Protein AF-A0AAW5ZF46-F1 (afdb_monomer_lite)

Structure (mmCIF, N/CA/C/O backbone):
data_AF-A0AAW5ZF46-F1
#
_entry.id   AF-A0AAW5ZF46-F1
#
loop_
_atom_site.group_PDB
_atom_site.id
_atom_site.type_symbol
_atom_site.label_atom_id
_atom_site.label_alt_id
_atom_site.label_comp_id
_atom_site.label_asym_id
_atom_site.label_entity_id
_atom_site.label_seq_id
_atom_site.pdbx_PDB_ins_code
_atom_site.Cartn_x
_atom_site.Cartn_y
_atom_site.Cartn_z
_atom_si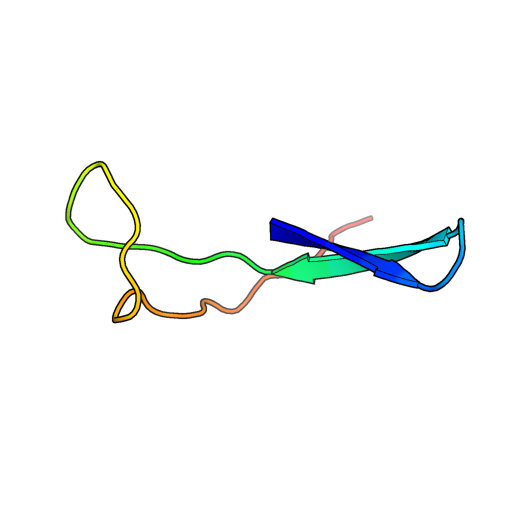te.occupancy
_atom_site.B_iso_or_equiv
_atom_site.auth_seq_id
_atom_site.auth_comp_id
_atom_site.auth_asym_id
_atom_site.auth_atom_id
_atom_site.pdbx_PDB_model_num
ATOM 1 N N . GLY A 1 1 ? -3.322 -1.555 -0.164 1.00 94.38 1 GLY A N 1
ATOM 2 C CA . GLY A 1 1 ? -3.611 -1.538 -1.606 1.00 94.38 1 GLY A CA 1
ATOM 3 C C . GLY A 1 1 ? -2.344 -1.246 -2.374 1.00 94.38 1 GLY A C 1
ATOM 4 O O . GLY A 1 1 ? -1.504 -0.516 -1.860 1.00 94.38 1 GLY A O 1
ATOM 5 N N . SER A 1 2 ? -2.208 -1.828 -3.561 1.00 96.06 2 SER A N 1
ATOM 6 C CA . SER A 1 2 ? -1.169 -1.502 -4.542 1.00 96.06 2 SER A CA 1
ATOM 7 C C . SER A 1 2 ? -1.697 -0.493 -5.561 1.00 96.06 2 SER A C 1
ATOM 9 O O . SER A 1 2 ? -2.901 -0.439 -5.812 1.00 96.06 2 SER A O 1
ATOM 11 N N . TRP A 1 3 ? -0.795 0.285 -6.144 1.00 97.12 3 TRP A N 1
ATOM 12 C CA . TRP A 1 3 ? -1.087 1.281 -7.166 1.00 97.12 3 TRP A CA 1
ATOM 13 C C . TRP A 1 3 ? -0.332 0.935 -8.442 1.00 97.12 3 TRP A C 1
ATOM 15 O O . TRP A 1 3 ? 0.852 0.594 -8.389 1.00 97.12 3 TRP A O 1
ATOM 25 N N . ILE A 1 4 ? -1.030 1.046 -9.565 1.00 97.81 4 ILE A N 1
ATOM 26 C CA . ILE A 1 4 ? -0.477 0.915 -10.911 1.00 97.81 4 ILE A CA 1
ATOM 27 C C . ILE A 1 4 ? -0.580 2.292 -11.575 1.00 97.81 4 ILE A C 1
ATOM 29 O O . ILE A 1 4 ? -1.602 2.965 -11.412 1.00 97.81 4 ILE A O 1
ATOM 33 N N . VAL A 1 5 ? 0.463 2.718 -12.284 1.00 97.81 5 VAL A N 1
ATOM 34 C CA . VAL A 1 5 ? 0.437 3.890 -13.172 1.00 97.81 5 VAL A CA 1
ATOM 35 C C . VAL A 1 5 ? 0.787 3.400 -14.573 1.00 97.81 5 VAL A C 1
ATOM 37 O O . VAL A 1 5 ? 1.791 2.715 -14.745 1.00 97.81 5 VAL A O 1
ATOM 40 N N . ASP A 1 6 ? -0.073 3.701 -15.548 1.00 97.25 6 ASP A N 1
ATOM 41 C CA . ASP A 1 6 ? -0.139 2.972 -16.823 1.00 97.25 6 ASP A CA 1
ATOM 42 C C . ASP A 1 6 ? -0.202 1.452 -16.587 1.00 97.25 6 ASP A C 1
ATOM 44 O O . ASP A 1 6 ? -1.151 0.974 -15.965 1.00 97.25 6 ASP A O 1
ATOM 48 N N . ASP A 1 7 ? 0.815 0.715 -17.032 1.00 97.38 7 ASP A N 1
ATOM 49 C CA . ASP A 1 7 ? 0.933 -0.739 -16.902 1.00 97.38 7 ASP A CA 1
ATOM 50 C C . ASP A 1 7 ? 2.028 -1.148 -15.894 1.00 97.38 7 ASP A C 1
ATOM 52 O O . ASP A 1 7 ? 2.417 -2.316 -15.822 1.00 97.38 7 ASP A O 1
ATOM 56 N N . GLU A 1 8 ? 2.544 -0.197 -15.104 1.00 98.06 8 GLU A N 1
ATOM 57 C CA . GLU A 1 8 ? 3.639 -0.420 -14.156 1.00 98.06 8 GLU A CA 1
ATOM 58 C C . GLU A 1 8 ? 3.174 -0.328 -12.696 1.00 98.06 8 GLU A C 1
ATOM 60 O O . GLU A 1 8 ? 2.422 0.563 -12.299 1.00 98.06 8 GLU A O 1
ATOM 65 N N . ALA A 1 9 ? 3.642 -1.257 -11.858 1.00 97.00 9 ALA A N 1
ATOM 66 C CA . ALA A 1 9 ? 3.414 -1.195 -10.420 1.00 97.00 9 ALA A CA 1
ATOM 67 C C . ALA A 1 9 ? 4.296 -0.112 -9.784 1.00 97.00 9 ALA A C 1
ATOM 69 O O . ALA A 1 9 ? 5.518 -0.219 -9.785 1.00 97.00 9 ALA A O 1
ATOM 70 N N . CYS A 1 10 ? 3.673 0.904 -9.184 1.00 97.12 10 CYS A N 1
ATOM 71 C CA . CYS A 1 10 ? 4.382 2.108 -8.736 1.00 97.12 10 CYS A CA 1
ATOM 72 C C . CYS A 1 10 ? 4.309 2.359 -7.229 1.00 97.12 10 CYS A C 1
ATOM 74 O O . CYS A 1 10 ? 4.933 3.294 -6.728 1.00 97.12 10 CYS A O 1
ATOM 76 N N . GLY A 1 11 ? 3.552 1.561 -6.475 1.00 95.81 11 GLY A N 1
ATOM 77 C CA . GLY A 1 11 ? 3.538 1.725 -5.027 1.00 95.81 11 GLY A CA 1
ATOM 78 C C . GLY A 1 11 ? 2.556 0.841 -4.287 1.00 95.81 11 GLY A C 1
ATOM 79 O O . GLY A 1 11 ? 1.704 0.169 -4.867 1.00 95.81 11 GLY A O 1
ATOM 80 N N . MET A 1 12 ? 2.671 0.874 -2.963 1.00 97.25 12 MET A N 1
ATOM 81 C CA . MET A 1 12 ? 1.787 0.173 -2.042 1.00 97.25 12 MET A CA 1
ATOM 82 C C . MET A 1 12 ? 1.473 1.064 -0.841 1.00 97.25 12 MET A C 1
ATOM 84 O O . MET A 1 12 ? 2.215 1.984 -0.512 1.00 97.25 12 MET A O 1
ATOM 88 N N . GLY A 1 13 ? 0.353 0.797 -0.183 1.00 96.81 13 GLY A N 1
ATOM 89 C CA . GLY A 1 13 ? -0.010 1.397 1.094 1.00 96.81 13 GLY A CA 1
ATOM 90 C C . GLY A 1 13 ? -0.773 0.403 1.955 1.00 96.81 13 GLY A C 1
ATOM 91 O O . GLY A 1 13 ? -1.498 -0.449 1.433 1.00 96.81 13 GLY A O 1
ATOM 92 N N . ILE A 1 14 ? -0.642 0.515 3.273 1.00 97.56 14 ILE A N 1
ATOM 93 C CA . ILE A 1 14 ? -1.338 -0.341 4.237 1.00 97.56 14 ILE A CA 1
ATOM 94 C C . ILE A 1 14 ? -2.381 0.503 4.970 1.00 97.56 14 ILE A C 1
ATOM 96 O O . ILE A 1 14 ? -2.098 1.626 5.395 1.00 97.56 14 ILE A O 1
ATOM 100 N N . ARG A 1 15 ? -3.598 -0.041 5.086 1.00 97.75 15 ARG A N 1
ATOM 101 C CA . ARG A 1 15 ? -4.664 0.521 5.918 1.00 97.75 15 ARG A CA 1
ATOM 102 C C . ARG A 1 15 ? -5.073 -0.489 6.974 1.00 97.75 15 ARG A C 1
ATOM 104 O O . ARG A 1 15 ? -5.233 -1.662 6.648 1.00 97.75 15 ARG A O 1
ATOM 111 N N . GLU A 1 16 ? -5.293 -0.016 8.193 1.00 97.81 16 GLU A N 1
ATOM 112 C CA . GLU A 1 16 ? -5.699 -0.854 9.321 1.00 97.81 16 GLU A CA 1
ATOM 113 C C . GLU A 1 16 ? -6.963 -0.320 9.998 1.00 97.81 16 GLU A C 1
ATOM 115 O O . GLU A 1 16 ? -7.167 0.893 10.138 1.00 97.81 16 GLU A O 1
ATOM 120 N N . ASP A 1 17 ? -7.794 -1.253 10.453 1.00 98.19 17 ASP A N 1
ATOM 121 C CA . ASP A 1 17 ? -8.976 -1.010 11.272 1.00 98.19 17 ASP A CA 1
ATOM 122 C C . ASP A 1 17 ? -8.934 -1.925 12.498 1.00 98.19 17 ASP A C 1
ATOM 124 O O . ASP A 1 17 ? -8.273 -2.959 12.491 1.00 98.19 17 ASP A O 1
ATOM 128 N N . ASN A 1 18 ? -9.671 -1.571 13.549 1.00 97.62 18 ASN A N 1
ATOM 129 C CA . ASN A 1 18 ? -9.774 -2.421 14.741 1.00 97.62 18 ASN A CA 1
ATOM 130 C C . ASN A 1 18 ? -10.791 -3.565 14.547 1.00 97.62 18 ASN A C 1
ATOM 132 O O . ASN A 1 18 ? -11.046 -4.336 15.468 1.00 97.62 18 ASN A O 1
ATOM 136 N N . THR A 1 19 ? -11.415 -3.646 13.371 1.00 97.50 19 THR A N 1
ATOM 137 C CA . THR A 1 19 ? -12.357 -4.694 12.971 1.00 97.50 19 THR A CA 1
ATOM 138 C C . THR A 1 19 ? -11.859 -5.400 11.711 1.00 97.50 19 THR A C 1
ATOM 140 O O . THR A 1 19 ? -10.913 -4.952 11.072 1.00 97.50 19 THR A O 1
ATOM 143 N N . LEU A 1 20 ? -12.507 -6.503 11.333 1.00 97.44 20 LEU A N 1
ATOM 144 C CA . LEU A 1 20 ? -12.056 -7.354 10.223 1.00 97.44 20 LEU A CA 1
ATOM 145 C C . LEU A 1 20 ? -12.165 -6.705 8.832 1.00 97.44 20 LEU A C 1
ATOM 147 O O . LEU A 1 20 ? -11.570 -7.209 7.885 1.00 97.44 20 LEU A O 1
ATOM 151 N N . ILE A 1 21 ? -12.936 -5.623 8.689 1.00 97.44 21 ILE A N 1
ATOM 152 C CA . ILE A 1 21 ? -13.191 -4.964 7.403 1.00 97.44 21 ILE A CA 1
ATOM 153 C C . ILE A 1 21 ? -12.671 -3.528 7.474 1.00 97.44 21 ILE A C 1
ATOM 155 O O . ILE A 1 21 ? -13.040 -2.769 8.374 1.00 97.44 21 ILE A O 1
ATOM 159 N N . THR A 1 22 ? -11.833 -3.152 6.507 1.00 97.31 22 THR A N 1
ATOM 160 C CA . THR A 1 22 ? -11.374 -1.765 6.353 1.00 97.31 22 THR A CA 1
ATOM 161 C C . THR A 1 22 ? -12.509 -0.868 5.857 1.00 97.31 22 THR A C 1
ATOM 163 O O . THR A 1 22 ? -13.380 -1.285 5.098 1.00 97.31 22 THR A O 1
ATOM 166 N N . LYS A 1 23 ? -12.513 0.376 6.326 1.00 97.69 23 LYS A N 1
ATOM 167 C CA . LYS A 1 23 ? -13.541 1.397 6.102 1.00 97.69 23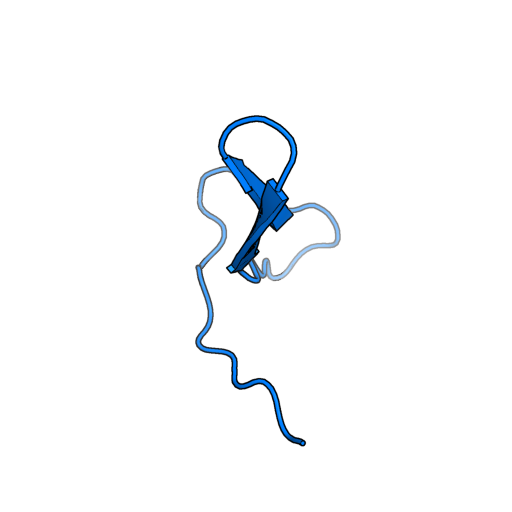 LYS A CA 1
ATOM 168 C C . LYS A 1 23 ? -12.881 2.655 5.557 1.00 97.69 23 LYS A C 1
ATOM 170 O O . LYS A 1 23 ? -11.662 2.814 5.631 1.00 97.69 23 LYS A O 1
ATOM 175 N N . ASP A 1 24 ? -13.685 3.615 5.123 1.00 97.12 24 ASP A N 1
ATOM 176 C CA . ASP A 1 24 ? -13.173 4.909 4.662 1.00 97.12 24 ASP A CA 1
ATOM 177 C C . ASP A 1 24 ? -12.436 5.687 5.757 1.00 97.12 24 ASP A C 1
ATOM 179 O O . ASP A 1 24 ? -11.502 6.425 5.457 1.00 97.12 24 ASP A O 1
ATOM 183 N N . THR A 1 25 ? -12.761 5.439 7.028 1.00 97.06 25 THR A N 1
ATOM 184 C CA . THR A 1 25 ? -12.090 6.030 8.195 1.00 97.06 25 THR A CA 1
ATOM 185 C C . THR A 1 25 ? -10.873 5.241 8.690 1.0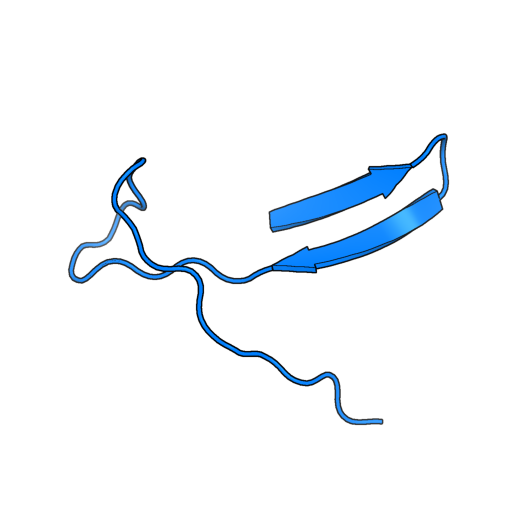0 97.06 25 THR A C 1
ATOM 187 O O . THR A 1 25 ? -10.209 5.679 9.630 1.00 97.06 25 THR A O 1
ATOM 190 N N . SER A 1 26 ? -10.547 4.091 8.088 1.00 98.44 26 SER A N 1
ATOM 191 C CA . SER A 1 26 ? -9.379 3.296 8.486 1.00 98.44 26 SER A CA 1
ATOM 192 C C . SER A 1 26 ? -8.078 4.053 8.228 1.00 98.44 26 SER A C 1
ATOM 194 O O . SER A 1 26 ? -7.931 4.746 7.214 1.00 98.44 26 SER A O 1
ATOM 196 N N . ARG A 1 27 ? -7.121 3.899 9.144 1.00 98.00 27 ARG A N 1
ATOM 197 C CA . ARG A 1 27 ? -5.877 4.678 9.182 1.00 98.00 27 ARG A CA 1
ATOM 198 C C . ARG A 1 27 ? -4.909 4.197 8.117 1.00 98.00 27 ARG A C 1
ATOM 200 O O . ARG A 1 27 ? -4.814 2.996 7.889 1.00 98.00 27 ARG A O 1
ATOM 207 N N . PHE A 1 28 ? -4.141 5.114 7.542 1.00 97.69 28 PHE A N 1
ATOM 208 C CA . PHE A 1 28 ? -2.912 4.761 6.837 1.00 97.69 28 PHE A CA 1
ATOM 209 C C . PHE A 1 28 ? -1.792 4.572 7.852 1.00 97.69 28 PHE A C 1
ATOM 211 O O . PHE A 1 28 ? -1.628 5.405 8.745 1.00 97.69 28 PHE A O 1
ATOM 218 N N . VAL A 1 29 ? -1.036 3.486 7.716 1.00 97.75 29 VAL A N 1
ATOM 219 C CA . VAL A 1 29 ? 0.089 3.185 8.606 1.00 97.75 29 VAL A CA 1
ATOM 220 C C . VAL A 1 29 ? 1.418 3.275 7.850 1.00 97.75 29 VAL A C 1
ATOM 222 O O . VAL A 1 29 ? 1.474 2.919 6.665 1.00 97.75 29 VAL A O 1
ATOM 225 N N . PRO A 1 30 ? 2.495 3.761 8.496 1.00 98.00 30 PRO A N 1
ATOM 226 C CA . PRO A 1 30 ? 3.831 3.713 7.916 1.00 98.00 30 PRO A CA 1
ATOM 227 C C . PRO A 1 30 ? 4.236 2.275 7.596 1.00 98.00 30 PRO A C 1
ATOM 229 O O . PRO A 1 30 ? 3.963 1.359 8.369 1.00 98.00 30 PRO A O 1
ATOM 232 N N . HIS A 1 31 ? 4.915 2.083 6.471 1.00 95.50 31 HIS A N 1
ATOM 233 C CA . HIS A 1 31 ? 5.496 0.799 6.102 1.00 95.50 31 HIS A CA 1
A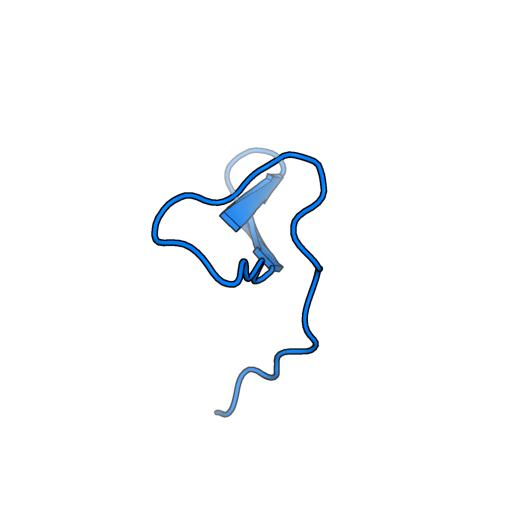TOM 234 C C . HIS A 1 31 ? 6.845 1.020 5.422 1.00 95.50 31 HIS A C 1
ATOM 236 O O . HIS A 1 31 ? 7.106 2.082 4.857 1.00 95.50 31 HIS A O 1
ATOM 242 N N . TYR A 1 32 ? 7.703 0.011 5.512 1.00 96.12 32 TYR A N 1
ATOM 243 C CA . TYR A 1 32 ? 9.044 0.015 4.949 1.00 96.12 32 TYR A CA 1
ATOM 244 C C . TYR A 1 32 ? 9.278 -1.309 4.228 1.00 96.12 32 TYR A C 1
ATOM 246 O O . TYR A 1 32 ? 8.942 -2.370 4.754 1.00 96.12 32 TYR A O 1
ATOM 254 N N . ILE A 1 33 ? 9.836 -1.231 3.023 1.00 94.00 33 ILE A N 1
ATOM 255 C CA . ILE A 1 33 ? 10.248 -2.400 2.251 1.00 94.00 33 ILE A CA 1
ATOM 256 C C . ILE A 1 33 ? 11.724 -2.635 2.567 1.00 94.00 33 ILE A C 1
ATOM 258 O O . ILE A 1 33 ? 12.567 -1.808 2.222 1.00 94.00 33 ILE A O 1
ATOM 262 N N . ALA A 1 34 ? 12.016 -3.741 3.247 1.00 94.00 34 ALA A N 1
ATOM 263 C CA . ALA A 1 34 ? 13.383 -4.195 3.469 1.00 94.00 34 ALA A CA 1
ATOM 264 C C . ALA A 1 34 ? 13.866 -5.010 2.260 1.00 94.00 34 ALA A C 1
ATOM 266 O O . ALA A 1 34 ? 13.071 -5.726 1.647 1.00 94.00 34 ALA A O 1
ATOM 267 N N . GLY A 1 35 ? 15.151 -4.862 1.929 1.00 84.25 35 GLY A N 1
ATOM 268 C CA . GLY A 1 35 ? 15.844 -5.675 0.925 1.00 84.25 35 GLY A CA 1
ATOM 269 C C . GLY A 1 35 ? 16.321 -7.007 1.481 1.00 84.25 35 GLY A C 1
ATOM 270 O O . GLY A 1 35 ? 16.605 -7.061 2.700 1.00 84.25 35 GLY A O 1
#

Sequence (35 aa):
GSWIVDDEACGMGIREDNTLITKDTSRFVPHYIAG

pLDDT: mean 96.69, std 2.4, range [84.25, 98.44]

InterPro domains:
  IPR005494 Glutathionylspermidine synthase, pre-ATP-grasp-like domain [PF03738] (1-33)

Foldseek 3Di:
DWDDDPNHTDDDWDWDDPDPDDDPPTDTDDDDDDD

Radius of gyration: 12.08 Å; chains: 1; bounding box: 29×13×32 Å

Secondary structure (DSSP, 8-state):
-EEEETTEEEEE-EEE-SSSS--TTPEEE------

Organism: Escherichia coli (NCBI:txid562)

=== Feature glossary ===
Key to the feature types in this record:

Secondary structure (8-state, DSSP). Secondary structure is the local, repeating backbone conformation. DSSP classifies it into eight states by reading the hydrogen-bond network: three helix types (H, G, I), two β types (E, B), two non-regular types (T, S), and unstructured coil (-).

Backbone torsions (φ/ψ). Backbone dihedral angles. Every residue except chain termini has a φ (preceding-C → N → Cα → C) and a ψ (N → Cα → C → next-N). They are reported in degrees following the IUPAC sign convention. Secondary structure is essentially a statement about which (φ, ψ) basin each residue occupies.

Predicted aligned error. Predicted Aligned Error (PAE) is an AlphaFold confidence matrix: entry (i, j) is the expected error in the position of residue j, in ångströms, when the prediction is superimposed on the true structure at residue i. Low PAE within a block of residues means that block is internally rigid and well-predicted; high PAE between two blocks means their relative placement is uncertain even if each block individually is confident.

B-factor. B-factor (Debye–Waller factor) reflects atomic displacement in the crystal lattice. It is an experimental observable (units Å²), not a prediction; low values mean the atom is pinned down, high values mean it moves or is heterogeneous across the crystal.

Secondary structure (3-state, P-SEA). Three-state secondary structure (P-SEA) collapses the eight DSSP classes into helix (a), strand (b), and coil (c). P-SEA assigns these from Cα geometry alone — distances and angles — without requiring backbone oxygens, so it works on any Cα trace.

Sequence. Primary structure: the covalent order of the twenty standard amino acids along the backbone. Two proteins with the same sequence will (almost always) fold to the same structure; two with 30% identity often share a fold but not the details.

pLDDT. pLDDT is the predicted lDDT-Cα score: AlphaFold's confidence that the local environment of each residue (all inter-atomic distances within 15 Å) is correctly placed. It is a per-residue number between 0 and 100, with higher meaning more reliable.

InterPro / GO / CATH / organism. Functional annotations link the protein to curated databases. InterPro entries identify conserved domains and families by matching the sequence against member-database signatures (Pfam, PROSITE, CDD, …). Gene Ontology (GO) terms describe molecular function, biological process, and cellular component in a controlled vocabulary. CATH places the structure in a hierarchical fold classification (Class/Architecture/Topology/Homologous-superfamily). The organism is the source species.

Contact-map, Ramachandran, and PAE plots. Three diagnostic plots accompany the record. The Cα contact map visualizes the tertiary structure as a 2D adjacency matrix (8 Å cutoff, sequence-local contacts suppressed). The Ramachandran plot shows the distribution of backbone (φ, ψ) torsions, with points in the α and β basins reflecting secondary structure content. The PAE plot shows AlphaFold's inter-residue confidence as a color matrix.

mmCIF coordinates. The mmCIF table is the protein's shape written out atom by atom. For each backbone N, Cα, C, and carbonyl O, it records a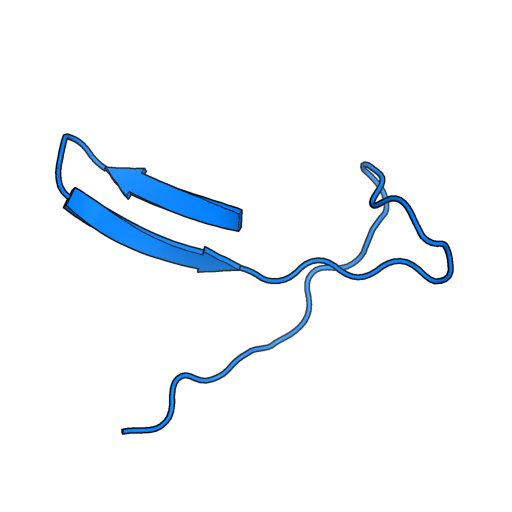n (x, y, z) coordinate triple in Å plus the residue type, chain letter, and residue number.

Radius of gyration, Cα contacts, bounding box. Three whole-structure scalars: the radius of gyration (RMS distance of Cα from centroid, in Å), the count of Cα–Cα contacts (pairs closer than 8 Å and separated by more than four residues in sequence — i.e. tertiary, not local, contacts), and the bounding-box dimensions. Together they distinguish compact globular folds from extended fibres or disordered chains.

Foldseek 3Di. The Foldseek 3Di string encodes local te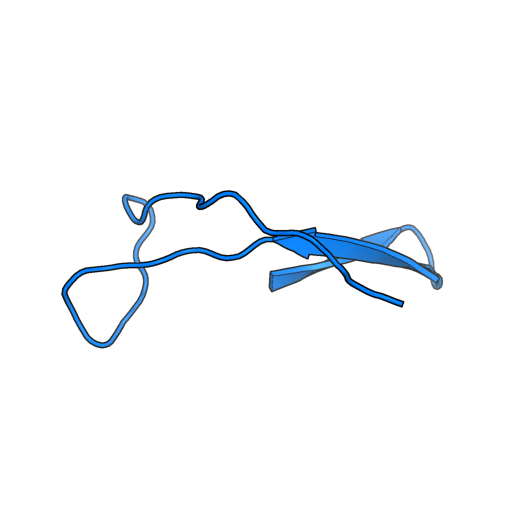rtiary geometry as a 20-letter alphabet — one character per residue — derived from the relative positions of nearby Cα atoms. Unlike the amino-acid sequence, 3Di is a direct function of the 3D structure, so two proteins with the same fold have similar 3Di strings even at low sequence identity.

Rendered structure images. Six rendered views show the 3D structure from the faces of a cube — i.e. along ±x, ±y, ±z. Rendering representation is drawn randomly per protein from cartoon (secondary-structure ribbons), sticks (backbone bonds), or molecular surface; coloring is either N→C rainbow (blue at the N-terminus through red at the C-terminus) or one color per chain.

Nearest PDB structures. The Foldseek neighbor list gives the closest experimentally determined structures in the PDB, ranked by structural alignment. TM-score near 1 means near-identical fold; near 0.3 means only rough topology match. This is how one finds what a novel AlphaFold prediction most resembles in the solved-structure universe.

Solvent-accessible surface area. SASA measures how much of the protein is reachable by solvent. It is computed by rolling a water-sized probe over the atomic surface and summing the exposed area (Å²). Per-residue SASA distinguishes core (buried, low SASA) from surface (exposed, high SASA) residues; total SASA is a whole-molecule size measure.